Protein AF-A0A836UK76-F1 (afdb_m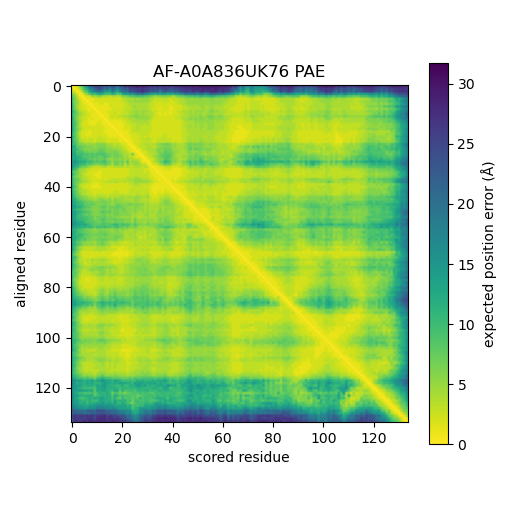onomer)

Structure (mmCIF, N/CA/C/O backbone):
data_AF-A0A836UK76-F1
#
_entry.id   AF-A0A836UK76-F1
#
loop_
_atom_site.group_PDB
_atom_site.id
_atom_site.type_symbol
_atom_site.label_atom_id
_atom_site.label_alt_id
_atom_site.label_comp_id
_atom_site.label_asym_id
_atom_site.label_entity_id
_atom_site.label_seq_id
_atom_site.pdbx_PDB_ins_code
_atom_site.Cartn_x
_atom_site.Cartn_y
_atom_site.Cartn_z
_atom_site.occupancy
_atom_site.B_iso_or_equiv
_atom_site.auth_seq_id
_atom_site.auth_comp_id
_atom_site.auth_asym_id
_atom_site.auth_atom_id
_atom_site.pdbx_PDB_model_num
ATOM 1 N N . MET A 1 1 ? -21.803 -0.994 19.051 1.00 41.84 1 MET A N 1
ATOM 2 C CA . MET A 1 1 ? -21.238 0.201 18.397 1.00 41.84 1 MET A CA 1
ATOM 3 C C . MET A 1 1 ? -21.220 -0.091 16.909 1.00 41.84 1 MET A C 1
ATOM 5 O O . MET A 1 1 ? -20.835 -1.196 16.556 1.00 41.84 1 MET A O 1
ATOM 9 N N . SER A 1 2 ? -21.736 0.802 16.064 1.00 45.09 2 SER A N 1
ATOM 10 C CA . SER A 1 2 ? -21.633 0.633 14.608 1.00 45.09 2 SER A CA 1
ATOM 11 C C . SER A 1 2 ? -20.154 0.729 14.245 1.00 45.09 2 SER A C 1
ATOM 13 O O . SER A 1 2 ? -19.569 1.778 14.497 1.00 45.09 2 SER A O 1
ATOM 15 N N . SER A 1 3 ? -19.536 -0.333 13.718 1.00 60.28 3 SER A N 1
ATOM 16 C CA . SER A 1 3 ? -18.217 -0.175 13.099 1.00 60.28 3 SER A CA 1
ATOM 17 C C . SER A 1 3 ? -18.402 0.738 11.891 1.00 60.28 3 SER A C 1
ATOM 19 O O . SER A 1 3 ? -19.298 0.490 11.080 1.00 60.28 3 SER A O 1
ATOM 21 N N . ALA A 1 4 ? -17.623 1.811 11.793 1.00 74.50 4 ALA A N 1
ATOM 22 C CA . ALA A 1 4 ? -17.610 2.618 10.583 1.00 74.50 4 ALA A CA 1
ATOM 23 C C . ALA A 1 4 ? -17.170 1.722 9.417 1.00 74.50 4 ALA A C 1
ATOM 25 O O . ALA A 1 4 ? -16.197 0.976 9.533 1.00 74.50 4 ALA A O 1
ATOM 26 N N . LEU A 1 5 ? -17.944 1.729 8.335 1.00 86.31 5 LEU A N 1
ATOM 27 C CA . LEU A 1 5 ? -17.587 1.041 7.105 1.00 86.31 5 LEU A CA 1
ATOM 28 C C . LEU A 1 5 ? -16.644 1.963 6.328 1.00 86.31 5 LEU A C 1
ATOM 30 O O . LEU A 1 5 ? -17.054 3.058 5.952 1.00 86.31 5 LEU A O 1
ATOM 34 N N . TYR A 1 6 ? -15.400 1.530 6.131 1.00 91.88 6 TYR A N 1
ATOM 35 C CA . TYR A 1 6 ? -14.467 2.162 5.199 1.00 91.88 6 TYR A CA 1
ATOM 36 C C . TYR A 1 6 ? -14.493 1.396 3.876 1.00 91.88 6 TYR A C 1
ATOM 38 O O . TYR A 1 6 ? -14.349 0.171 3.871 1.00 91.88 6 TYR A O 1
ATOM 46 N N . GLU A 1 7 ? -14.676 2.111 2.770 1.00 93.31 7 GLU A N 1
ATOM 47 C CA . GLU A 1 7 ? -14.701 1.565 1.413 1.00 93.31 7 GLU A CA 1
ATOM 48 C C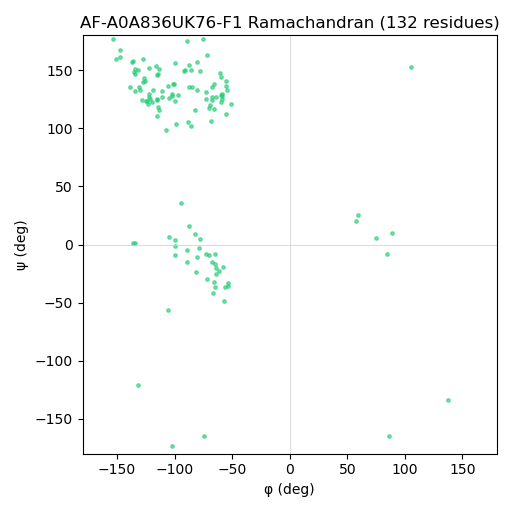 . GLU A 1 7 ? -13.947 2.512 0.480 1.00 93.31 7 GLU A C 1
ATOM 50 O O . GLU A 1 7 ? -14.139 3.725 0.535 1.00 93.31 7 GLU A O 1
ATOM 55 N N . CYS A 1 8 ? -13.111 1.955 -0.392 1.00 94.19 8 CYS A N 1
ATOM 56 C CA . CYS A 1 8 ? -12.438 2.689 -1.455 1.00 94.19 8 CYS A CA 1
ATOM 57 C C . CYS A 1 8 ? -12.243 1.781 -2.675 1.00 94.19 8 CYS A C 1
ATOM 59 O O . CYS A 1 8 ? -12.263 0.550 -2.564 1.00 94.19 8 CYS A O 1
ATOM 61 N N . THR A 1 9 ? -12.008 2.389 -3.833 1.00 94.44 9 THR A N 1
ATOM 62 C CA . THR A 1 9 ? -11.461 1.718 -5.020 1.00 94.44 9 THR A CA 1
ATOM 63 C C . THR A 1 9 ? -10.178 2.433 -5.424 1.00 94.44 9 THR A C 1
ATOM 65 O O . THR A 1 9 ? -10.028 3.618 -5.162 1.00 94.44 9 THR A O 1
ATOM 68 N N . PHE A 1 10 ? -9.236 1.740 -6.059 1.00 92.88 10 PHE A N 1
ATOM 69 C CA . PHE A 1 10 ? -7.967 2.354 -6.481 1.00 92.88 10 PHE A CA 1
ATOM 70 C C . PHE A 1 10 ? -8.043 3.009 -7.870 1.00 92.88 10 PHE A C 1
ATOM 72 O O . PHE A 1 10 ? -7.020 3.321 -8.474 1.00 92.88 10 PHE A O 1
ATOM 79 N N . GLU A 1 11 ? -9.260 3.237 -8.363 1.00 93.44 11 GLU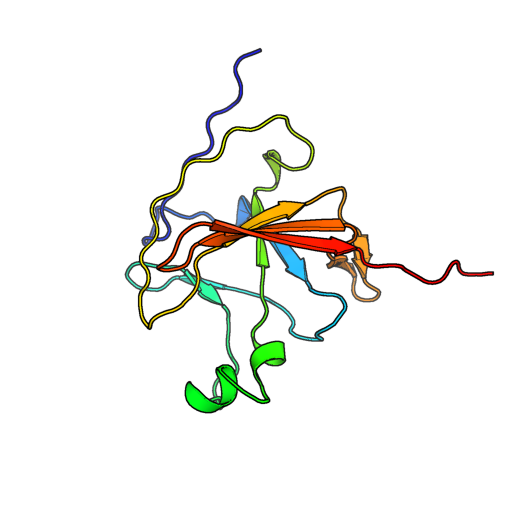 A N 1
ATOM 80 C CA . GLU A 1 11 ? -9.538 3.998 -9.577 1.00 93.44 11 GLU A CA 1
ATOM 81 C C . GLU A 1 11 ? -9.493 5.512 -9.287 1.00 93.44 11 GLU A C 1
ATOM 83 O O . GLU A 1 11 ? -9.730 5.937 -8.148 1.00 93.44 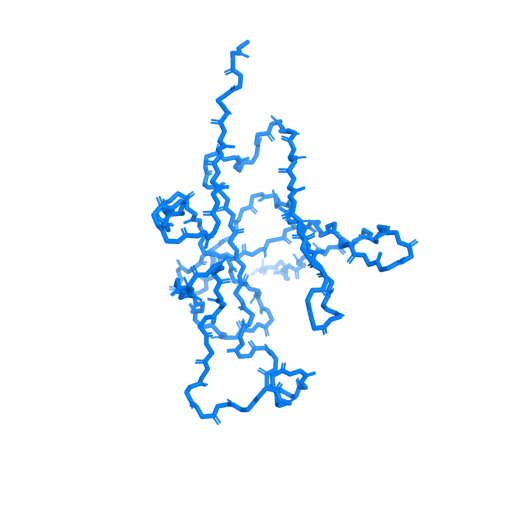11 GLU A O 1
ATOM 88 N N . PRO A 1 12 ? -9.258 6.362 -10.303 1.00 94.62 12 PRO A N 1
ATOM 89 C CA . PRO A 1 12 ? -9.272 7.810 -10.149 1.00 94.62 12 PRO A CA 1
ATOM 90 C C . PRO A 1 12 ? -10.542 8.329 -9.459 1.00 94.62 12 PRO A C 1
ATOM 92 O O . PRO A 1 12 ? -11.658 8.159 -9.945 1.00 94.62 12 PRO A O 1
ATOM 95 N N . GLY A 1 13 ? -10.361 9.005 -8.322 1.00 94.62 13 GLY A N 1
ATOM 96 C CA . GLY A 1 13 ? -11.449 9.567 -7.513 1.00 94.62 13 GLY A CA 1
ATOM 97 C C . GLY A 1 13 ? -12.107 8.591 -6.530 1.00 94.62 13 GLY A C 1
ATOM 98 O O . GLY A 1 13 ? -12.899 9.037 -5.703 1.00 94.62 13 GLY A O 1
ATOM 99 N N . GLY A 1 14 ? -11.775 7.297 -6.584 1.00 94.62 14 GLY A N 1
ATOM 100 C CA . GLY A 1 14 ? -12.214 6.287 -5.614 1.00 94.62 14 GLY A CA 1
ATOM 101 C C . GLY A 1 14 ? -11.278 6.120 -4.413 1.00 94.62 14 GLY A C 1
ATOM 102 O O . GLY A 1 14 ? -11.672 5.528 -3.405 1.00 94.62 14 GLY A O 1
ATOM 103 N N . TRP A 1 15 ? -10.058 6.655 -4.514 1.00 95.00 15 TRP A N 1
ATOM 104 C CA . TRP A 1 15 ? -9.022 6.615 -3.487 1.00 95.00 15 TRP A CA 1
ATOM 105 C C . TRP A 1 15 ? -8.650 8.031 -3.041 1.00 95.00 15 TRP A C 1
ATOM 107 O O . TRP A 1 15 ? -8.425 8.921 -3.864 1.00 95.00 15 TRP A O 1
ATOM 117 N N . ASN A 1 16 ? -8.575 8.228 -1.726 1.00 94.44 16 ASN A N 1
ATOM 118 C CA . ASN A 1 16 ? -8.064 9.443 -1.108 1.00 94.44 16 ASN A CA 1
ATOM 119 C C . ASN A 1 16 ? -6.790 9.106 -0.330 1.00 94.44 16 ASN A C 1
ATOM 121 O O . ASN A 1 16 ? -6.858 8.463 0.714 1.00 94.44 16 ASN A O 1
ATOM 125 N N . GLU A 1 17 ? -5.643 9.581 -0.812 1.00 93.56 17 GLU A N 1
ATOM 126 C CA . GLU A 1 17 ? -4.336 9.373 -0.175 1.00 93.56 17 GLU A CA 1
ATOM 127 C C . GLU A 1 17 ? -4.325 9.803 1.302 1.00 93.56 17 GLU A C 1
ATOM 129 O O . GLU A 1 17 ? -3.689 9.154 2.125 1.00 93.56 17 GLU A O 1
ATOM 134 N N . GLY A 1 18 ? -5.088 10.842 1.664 1.00 93.81 18 GLY A N 1
ATOM 135 C CA . GLY A 1 18 ? -5.144 11.363 3.033 1.00 93.81 18 GLY A CA 1
ATOM 136 C C . GLY A 1 18 ? -5.780 10.426 4.067 1.00 93.81 18 GLY A C 1
ATOM 137 O O . GLY A 1 18 ? -5.607 10.656 5.262 1.00 93.81 18 GLY A O 1
ATOM 138 N N . ASP A 1 19 ? -6.487 9.378 3.635 1.00 94.56 19 ASP A N 1
ATOM 139 C CA . ASP A 1 19 ? -7.047 8.363 4.539 1.00 94.56 19 ASP A CA 1
ATOM 140 C C . ASP A 1 19 ? -5.992 7.324 4.968 1.00 94.56 19 ASP A C 1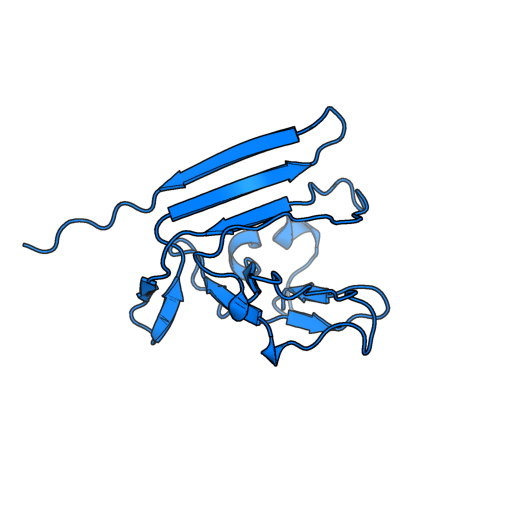
ATOM 142 O O . ASP A 1 19 ? -6.233 6.497 5.856 1.00 94.56 19 ASP A O 1
ATOM 146 N N . TRP A 1 20 ? -4.827 7.336 4.314 1.00 94.62 20 TRP A N 1
ATOM 147 C CA . TRP A 1 20 ? -3.802 6.311 4.432 1.00 94.62 20 TRP A CA 1
ATOM 148 C C . TRP A 1 20 ? -2.526 6.864 5.064 1.00 94.62 20 TRP A C 1
ATOM 150 O O . TRP A 1 20 ? -2.136 8.013 4.877 1.00 94.62 20 TRP A O 1
ATOM 160 N N . ILE A 1 21 ? -1.852 6.007 5.823 1.00 92.81 21 ILE A N 1
ATOM 161 C CA . ILE A 1 21 ? -0.546 6.265 6.416 1.00 92.81 21 ILE A CA 1
ATOM 162 C C . ILE A 1 21 ? 0.492 5.535 5.582 1.00 92.81 21 ILE A C 1
ATOM 164 O O . ILE A 1 21 ? 0.391 4.323 5.379 1.00 92.81 21 ILE A O 1
ATOM 168 N N . GLU A 1 22 ? 1.514 6.265 5.154 1.00 92.62 22 GLU A N 1
ATOM 169 C CA . GLU A 1 22 ? 2.711 5.678 4.566 1.00 92.62 22 GLU A CA 1
ATOM 170 C C . GLU A 1 22 ? 3.545 4.999 5.642 1.00 92.62 22 GLU A C 1
ATOM 172 O O . GLU A 1 22 ? 3.894 5.616 6.652 1.00 92.62 22 GLU A O 1
ATOM 177 N N . VAL A 1 23 ? 3.851 3.718 5.430 1.00 90.00 23 VAL A N 1
ATOM 178 C CA . VAL A 1 23 ? 4.629 2.910 6.365 1.00 90.00 23 VAL A CA 1
ATOM 179 C C . VAL A 1 23 ? 5.833 2.316 5.660 1.00 90.00 23 VAL A C 1
ATOM 181 O O . VAL A 1 23 ? 5.723 1.591 4.669 1.00 90.00 23 VAL A O 1
ATOM 184 N N . ARG A 1 24 ? 7.008 2.607 6.209 1.00 85.62 24 ARG A N 1
ATOM 185 C CA . ARG A 1 24 ? 8.289 2.178 5.660 1.00 85.62 24 ARG A CA 1
ATOM 186 C C . ARG A 1 24 ? 8.717 0.843 6.258 1.00 85.62 24 ARG A C 1
ATOM 188 O O . ARG A 1 24 ? 8.424 0.522 7.414 1.00 85.62 24 ARG A O 1
ATOM 195 N N . SER A 1 25 ? 9.440 0.060 5.460 1.00 78.88 25 SER A N 1
ATOM 196 C CA . SER A 1 25 ? 10.191 -1.078 5.984 1.00 78.88 25 SER A CA 1
ATOM 197 C C . SER A 1 25 ? 11.497 -0.564 6.588 1.00 78.88 25 SER A C 1
ATOM 199 O O . SER A 1 25 ? 12.218 0.162 5.902 1.00 78.88 25 SER A O 1
ATOM 201 N N . PRO A 1 26 ? 11.882 -0.997 7.801 1.00 76.44 26 PRO A N 1
ATOM 202 C CA . PRO A 1 26 ? 13.177 -0.640 8.386 1.00 76.44 26 PRO A CA 1
ATOM 203 C C . PRO A 1 26 ? 14.365 -1.216 7.595 1.00 76.44 26 PRO A C 1
ATOM 205 O O . PRO A 1 26 ? 15.520 -0.911 7.881 1.00 76.44 26 PRO A O 1
ATOM 208 N N . ARG A 1 27 ? 14.095 -2.087 6.615 1.00 78.50 27 ARG A N 1
ATOM 209 C CA . ARG A 1 27 ? 15.096 -2.703 5.747 1.00 78.50 27 ARG A CA 1
ATOM 210 C C . ARG A 1 27 ? 15.533 -1.797 4.593 1.00 78.50 27 ARG A C 1
ATOM 212 O O . ARG A 1 27 ? 16.617 -2.019 4.057 1.00 78.50 27 ARG A O 1
ATOM 219 N N . TRP A 1 28 ? 14.703 -0.836 4.185 1.00 80.94 28 TRP A N 1
ATOM 220 C CA . TRP A 1 28 ? 14.884 -0.107 2.930 1.00 80.94 28 TRP A CA 1
ATOM 221 C C . TRP A 1 28 ? 14.779 1.407 3.113 1.00 80.94 28 TRP A C 1
ATOM 223 O O . TRP A 1 28 ? 13.831 1.911 3.705 1.00 80.94 28 TRP A O 1
ATOM 233 N N . ASP A 1 29 ? 15.703 2.144 2.495 1.00 77.25 29 ASP A N 1
ATOM 234 C CA . ASP A 1 29 ? 15.737 3.611 2.544 1.00 77.25 29 ASP A CA 1
ATOM 235 C C . ASP A 1 29 ? 14.784 4.284 1.537 1.00 77.25 29 ASP A C 1
ATOM 237 O O . ASP A 1 29 ? 14.809 5.506 1.385 1.00 77.25 29 ASP A O 1
ATOM 241 N N . HIS A 1 30 ? 13.910 3.526 0.866 1.00 80.31 30 HIS A N 1
ATOM 242 C CA . HIS A 1 30 ? 12.951 4.088 -0.084 1.00 80.31 30 HIS A CA 1
ATOM 243 C C . HIS A 1 30 ? 12.041 5.121 0.608 1.00 80.31 30 HIS A C 1
ATOM 245 O O . HIS A 1 30 ? 11.473 4.801 1.657 1.00 80.31 30 HIS A O 1
ATOM 251 N N . PRO A 1 31 ? 11.913 6.352 0.072 1.00 71.19 31 PRO A N 1
ATOM 252 C CA . PRO A 1 31 ? 11.157 7.425 0.716 1.00 71.19 31 PRO A CA 1
ATOM 253 C C . PRO A 1 31 ? 9.647 7.198 0.722 1.00 71.19 31 PRO A C 1
ATOM 255 O O . PRO A 1 31 ? 8.963 7.979 1.361 1.00 71.19 31 PRO A O 1
ATOM 258 N N . GLY A 1 32 ? 9.148 6.183 0.013 1.00 80.19 32 GLY A N 1
ATOM 259 C CA . GLY A 1 32 ? 7.726 5.919 -0.131 1.00 80.19 32 GLY A CA 1
ATOM 260 C C . GLY A 1 32 ? 7.082 6.701 -1.275 1.00 80.19 32 GLY A C 1
ATOM 261 O O . GLY A 1 32 ? 7.737 7.257 -2.170 1.00 80.19 32 GLY A O 1
ATOM 262 N N . GLY A 1 33 ? 5.761 6.731 -1.225 1.00 87.94 33 GLY A N 1
ATOM 263 C CA . GLY A 1 33 ? 4.897 7.459 -2.127 1.00 87.94 33 GLY A CA 1
ATOM 264 C C . GLY A 1 33 ? 4.189 6.561 -3.121 1.00 87.94 33 GLY A C 1
ATOM 265 O O . GLY A 1 33 ? 4.687 5.511 -3.543 1.00 87.94 33 GLY A O 1
ATOM 266 N N . TRP A 1 34 ? 3.028 7.043 -3.543 1.00 92.06 34 TRP A N 1
ATOM 267 C CA . TRP A 1 34 ? 2.202 6.378 -4.532 1.00 92.06 34 TRP A CA 1
ATOM 268 C C . TRP A 1 34 ? 1.831 7.321 -5.663 1.00 92.06 34 TRP A C 1
ATOM 270 O O . TRP A 1 34 ? 1.931 8.545 -5.557 1.00 92.06 34 TRP A O 1
ATOM 280 N N . LEU A 1 35 ? 1.456 6.725 -6.784 1.00 92.38 35 LEU A N 1
ATOM 281 C CA . LEU A 1 35 ? 1.015 7.412 -7.982 1.00 92.38 35 LEU A CA 1
ATOM 282 C C . LEU A 1 35 ? -0.325 6.810 -8.389 1.00 92.38 35 LEU A C 1
ATOM 284 O O . LEU A 1 35 ? -0.433 5.597 -8.578 1.00 92.38 35 LEU A O 1
ATOM 288 N N . GLN A 1 36 ? -1.336 7.664 -8.527 1.00 94.88 36 GLN A N 1
ATOM 289 C CA . GLN A 1 36 ? -2.602 7.270 -9.130 1.00 94.88 36 GLN A CA 1
ATOM 290 C C . GLN A 1 36 ? -2.374 6.973 -10.618 1.00 94.88 36 GLN A C 1
ATOM 292 O O . GLN A 1 36 ? -1.890 7.833 -11.356 1.00 94.88 36 GLN A O 1
ATOM 297 N N . GLN A 1 37 ? -2.742 5.768 -11.043 1.00 93.69 37 GLN A N 1
ATOM 298 C CA . GLN A 1 37 ? -2.777 5.326 -12.438 1.00 93.69 37 GLN A CA 1
ATOM 299 C C . GLN A 1 37 ? -4.228 5.329 -12.949 1.00 93.69 37 GLN A C 1
ATOM 301 O O . GLN A 1 37 ? -5.136 5.804 -12.264 1.00 93.69 37 GLN A O 1
ATOM 306 N N . GLU A 1 38 ? -4.455 4.827 -14.164 1.00 92.69 38 GLU A N 1
ATOM 307 C CA . GLU A 1 38 ? -5.783 4.818 -14.798 1.00 92.69 38 GLU A CA 1
ATOM 308 C C . GLU A 1 38 ? -6.803 3.941 -14.054 1.00 92.69 38 GLU A C 1
ATOM 310 O O . GLU A 1 38 ? -7.965 4.322 -13.947 1.00 92.69 38 GLU A O 1
ATOM 315 N N . ASP A 1 39 ? -6.368 2.806 -13.509 1.00 90.25 39 ASP A N 1
ATOM 316 C CA . ASP A 1 39 ? -7.223 1.791 -12.878 1.00 90.25 39 ASP A CA 1
ATOM 317 C C . ASP A 1 39 ? -6.660 1.241 -11.552 1.00 90.25 39 ASP A C 1
ATOM 319 O O . ASP A 1 39 ? -7.264 0.370 -10.925 1.00 90.25 39 ASP A O 1
ATOM 323 N N . HIS A 1 40 ? -5.509 1.745 -11.102 1.00 91.62 40 HIS A N 1
ATOM 324 C CA . HIS A 1 40 ? -4.856 1.308 -9.870 1.00 91.62 40 HIS A CA 1
ATOM 325 C C . HIS A 1 40 ? -3.983 2.406 -9.254 1.00 91.62 40 HIS A C 1
ATOM 327 O O . HIS A 1 40 ? -3.790 3.485 -9.813 1.00 91.62 40 HIS A O 1
ATOM 333 N N . VAL A 1 41 ? -3.403 2.100 -8.098 1.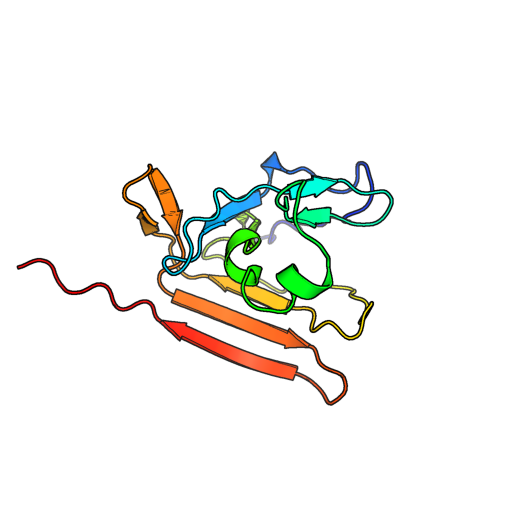00 92.19 41 VAL A N 1
ATOM 334 C CA . VAL A 1 41 ? -2.353 2.897 -7.464 1.00 92.19 41 VAL A CA 1
ATOM 335 C C . VAL A 1 41 ? -1.054 2.103 -7.527 1.00 92.19 41 VAL A C 1
ATOM 337 O O . VAL A 1 41 ? -1.034 0.916 -7.205 1.00 92.19 41 VAL A O 1
ATOM 340 N N . SER A 1 42 ? 0.033 2.745 -7.950 1.00 90.12 42 SER A N 1
ATOM 341 C CA . SER A 1 42 ? 1.362 2.133 -8.003 1.00 90.12 42 SER A CA 1
ATOM 342 C C . SER A 1 42 ? 2.303 2.799 -7.009 1.00 90.12 42 SER A 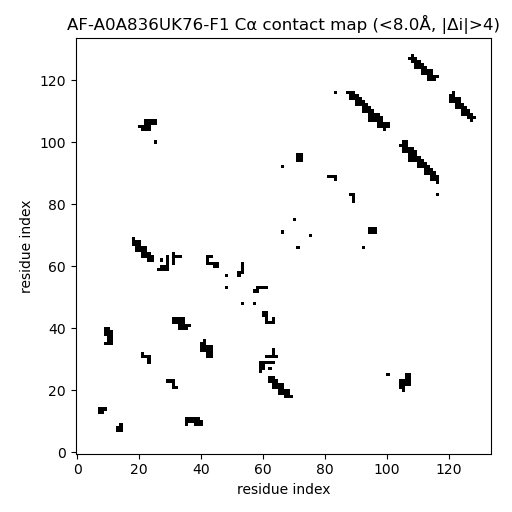C 1
ATOM 344 O O . SER A 1 42 ? 2.209 4.003 -6.766 1.00 90.12 42 SER A O 1
ATOM 346 N N . ASN A 1 43 ? 3.284 2.056 -6.503 1.00 89.12 43 ASN A N 1
ATOM 347 C CA . ASN A 1 43 ? 4.388 2.666 -5.769 1.00 89.12 43 ASN A CA 1
ATOM 348 C C . ASN A 1 43 ? 5.142 3.637 -6.680 1.00 89.12 43 ASN A C 1
ATOM 350 O O . ASN A 1 43 ? 5.249 3.435 -7.895 1.00 89.12 43 ASN A O 1
ATOM 354 N N . ARG A 1 44 ? 5.679 4.703 -6.095 1.00 88.88 44 ARG A N 1
ATOM 355 C CA . ARG A 1 44 ? 6.635 5.553 -6.791 1.00 88.88 44 ARG A CA 1
ATOM 356 C C . ARG A 1 44 ? 7.911 4.749 -7.017 1.00 88.88 44 ARG A C 1
ATOM 358 O O . ARG A 1 44 ? 8.486 4.209 -6.079 1.00 88.88 44 ARG A O 1
ATOM 365 N N . VAL A 1 45 ? 8.373 4.701 -8.259 1.00 86.06 45 VAL A N 1
ATOM 366 C CA . VAL A 1 45 ? 9.616 4.016 -8.631 1.00 86.06 45 VAL A CA 1
ATOM 367 C C . VAL A 1 45 ? 10.635 5.024 -9.170 1.00 86.06 45 VAL A C 1
ATOM 369 O O . VAL A 1 45 ? 10.230 6.080 -9.671 1.00 86.06 45 VAL A O 1
ATOM 372 N N . PRO A 1 46 ? 11.949 4.755 -9.068 1.00 86.12 46 PRO A N 1
ATOM 373 C CA . PRO A 1 46 ? 12.961 5.589 -9.707 1.00 86.12 46 PRO A CA 1
ATOM 374 C C . PRO A 1 46 ? 12.707 5.717 -11.214 1.00 86.12 46 PRO A C 1
ATOM 376 O O . PRO A 1 46 ? 12.426 4.730 -11.890 1.00 86.12 46 PRO A O 1
ATOM 379 N N . ALA A 1 47 ? 12.831 6.931 -11.756 1.00 86.69 47 ALA A N 1
ATOM 380 C CA . ALA A 1 47 ? 12.538 7.207 -13.168 1.00 86.69 47 ALA A CA 1
ATOM 381 C C . ALA A 1 47 ? 13.484 6.492 -14.153 1.00 86.69 47 ALA A C 1
ATOM 383 O O . ALA A 1 47 ? 13.186 6.410 -15.342 1.00 86.69 47 ALA A O 1
ATOM 384 N N . ASP A 1 48 ? 14.630 6.016 -13.667 1.00 89.50 48 ASP A N 1
ATOM 385 C CA . ASP A 1 48 ? 15.657 5.320 -14.436 1.00 89.50 48 ASP A CA 1
ATOM 386 C C . ASP A 1 48 ? 15.604 3.790 -14.286 1.00 89.50 48 ASP A C 1
ATOM 388 O O . ASP A 1 48 ? 16.422 3.100 -14.890 1.00 89.50 48 ASP A O 1
ATOM 392 N N . ALA A 1 49 ? 14.682 3.253 -13.481 1.00 85.12 49 ALA A N 1
ATOM 393 C CA . ALA A 1 49 ? 14.587 1.822 -13.234 1.00 85.12 49 ALA A CA 1
ATOM 394 C C . ALA A 1 49 ? 13.761 1.103 -14.306 1.00 85.12 49 ALA A C 1
ATOM 396 O O . ALA A 1 49 ? 12.670 1.532 -14.686 1.00 85.12 49 ALA A O 1
ATOM 397 N N . THR A 1 50 ? 14.263 -0.041 -14.765 1.00 85.94 50 THR A N 1
ATOM 398 C CA . THR A 1 50 ? 13.512 -0.959 -15.628 1.00 85.94 50 THR A CA 1
ATOM 399 C C . THR A 1 50 ? 12.693 -1.948 -14.798 1.00 85.94 50 THR A C 1
ATOM 401 O O . THR A 1 50 ? 13.062 -2.289 -13.676 1.00 85.94 50 THR A O 1
ATOM 404 N N . ALA A 1 51 ? 11.602 -2.481 -15.358 1.00 81.88 51 ALA A N 1
ATOM 405 C CA . ALA A 1 51 ? 10.762 -3.463 -14.663 1.00 81.88 51 ALA A CA 1
ATOM 406 C C . ALA A 1 51 ? 11.546 -4.706 -14.187 1.00 81.88 51 ALA A C 1
ATOM 408 O O . ALA A 1 51 ? 11.285 -5.221 -13.102 1.00 81.88 51 ALA A O 1
ATOM 409 N N . GLU A 1 52 ? 12.533 -5.166 -14.962 1.00 83.44 52 GLU A N 1
ATOM 410 C CA . GLU A 1 52 ? 13.371 -6.318 -14.604 1.00 83.44 52 GLU A CA 1
ATOM 411 C C . GLU A 1 52 ? 14.254 -6.032 -13.380 1.00 83.44 52 GLU A C 1
ATOM 413 O O . GLU A 1 52 ? 14.347 -6.859 -12.473 1.00 83.44 52 GLU A O 1
ATOM 418 N N . GLU A 1 53 ? 14.852 -4.841 -13.297 1.00 83.62 53 GLU A N 1
ATOM 419 C CA . GLU A 1 53 ? 15.673 -4.446 -12.146 1.00 83.62 53 GLU A CA 1
ATOM 420 C C . GLU A 1 53 ? 14.849 -4.330 -10.860 1.00 83.62 53 GLU A C 1
ATOM 422 O O . GLU A 1 53 ? 15.354 -4.625 -9.772 1.00 83.62 53 GLU A O 1
ATOM 427 N N . MET A 1 54 ? 13.576 -3.941 -10.988 1.00 81.25 54 MET A N 1
ATOM 428 C CA . MET A 1 54 ? 12.637 -3.826 -9.868 1.00 81.25 54 MET A CA 1
ATOM 429 C C . MET A 1 54 ? 12.196 -5.179 -9.323 1.00 81.25 54 MET A C 1
ATOM 431 O O . MET A 1 54 ? 11.977 -5.309 -8.122 1.00 81.25 54 MET A O 1
ATOM 435 N N . LEU A 1 55 ? 12.157 -6.205 -10.171 1.00 76.81 55 LEU A N 1
ATOM 436 C CA . LEU A 1 55 ? 11.944 -7.589 -9.744 1.00 76.81 55 LEU A CA 1
ATOM 437 C C . LEU A 1 55 ? 13.216 -8.243 -9.175 1.00 76.81 55 LEU A C 1
ATOM 439 O O . LEU A 1 55 ? 13.171 -9.389 -8.727 1.00 76.81 55 LEU A O 1
ATOM 443 N N . GLY A 1 56 ? 14.348 -7.534 -9.182 1.00 78.88 56 GLY A N 1
ATOM 444 C CA . GLY A 1 56 ? 15.638 -8.044 -8.735 1.00 78.88 56 GLY A CA 1
ATOM 445 C C . GLY A 1 56 ? 16.359 -7.092 -7.773 1.00 78.88 56 GLY A C 1
ATOM 446 O O . GLY A 1 56 ? 15.853 -6.807 -6.686 1.00 78.88 56 GLY A O 1
ATOM 447 N N . PRO A 1 57 ? 17.579 -6.635 -8.110 1.00 79.50 57 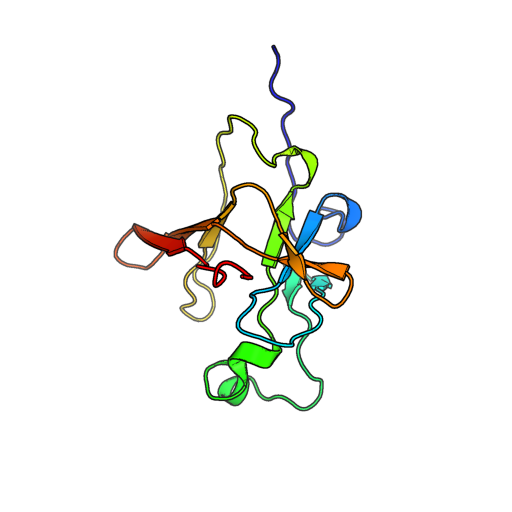PRO A N 1
ATOM 448 C CA . PRO A 1 57 ? 18.483 -5.984 -7.160 1.00 79.50 57 PRO A CA 1
ATOM 449 C C . PRO A 1 57 ? 17.959 -4.657 -6.604 1.00 79.50 57 PRO A C 1
ATOM 451 O O . PRO A 1 57 ? 18.346 -4.273 -5.503 1.00 79.50 57 PRO A O 1
ATOM 454 N N . ARG A 1 58 ? 17.084 -3.968 -7.343 1.00 84.00 58 ARG A N 1
ATOM 455 C C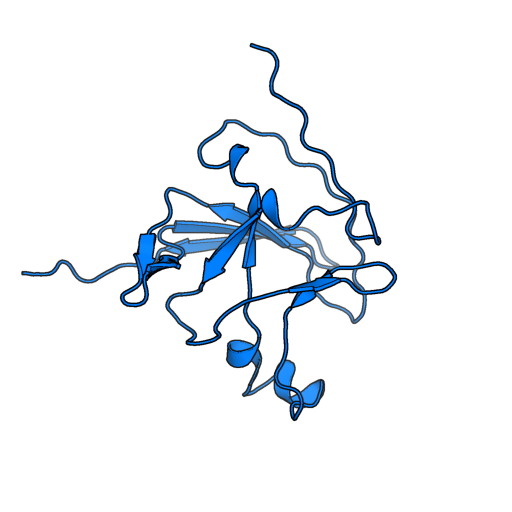A . ARG A 1 58 ? 16.567 -2.651 -6.967 1.00 84.00 58 ARG A CA 1
ATOM 456 C C . ARG A 1 58 ? 15.178 -2.715 -6.330 1.00 84.00 58 ARG A C 1
ATOM 458 O O . ARG A 1 58 ? 14.630 -1.671 -6.005 1.00 84.00 58 ARG A O 1
ATOM 465 N N . GLY A 1 59 ? 14.602 -3.899 -6.093 1.00 80.44 59 GLY A N 1
ATOM 466 C CA . GLY A 1 59 ? 13.244 -4.023 -5.536 1.00 80.44 59 GLY A CA 1
ATOM 467 C C . GLY A 1 59 ? 13.033 -3.246 -4.227 1.00 80.44 59 GLY A C 1
ATOM 468 O O . GLY A 1 59 ? 11.998 -2.606 -4.040 1.00 80.44 59 GLY A O 1
ATOM 469 N N . GLY A 1 60 ? 14.057 -3.188 -3.366 1.00 80.31 60 GLY A N 1
ATOM 470 C CA . GLY A 1 60 ? 14.037 -2.391 -2.134 1.00 80.31 60 GLY A CA 1
ATOM 471 C C . GLY A 1 60 ? 13.874 -0.879 -2.350 1.00 80.31 60 GLY A C 1
ATOM 472 O O . GLY A 1 60 ? 13.364 -0.194 -1.472 1.00 80.31 60 GLY A O 1
ATOM 473 N N . GLU A 1 61 ? 14.225 -0.354 -3.527 1.00 84.06 61 GLU A N 1
ATOM 474 C CA . GLU A 1 61 ? 14.049 1.058 -3.903 1.00 84.06 61 GLU A CA 1
ATOM 475 C C . GLU A 1 61 ? 12.610 1.409 -4.298 1.00 84.06 61 GLU A C 1
ATOM 477 O O . GLU A 1 61 ? 12.366 2.528 -4.741 1.00 84.06 61 GLU A O 1
ATOM 482 N N . THR A 1 62 ? 11.668 0.474 -4.180 1.00 78.06 62 THR A N 1
ATOM 483 C CA . THR A 1 62 ? 10.251 0.681 -4.533 1.00 78.06 62 THR A CA 1
ATOM 484 C C . THR A 1 62 ? 9.288 0.156 -3.489 1.00 78.06 62 THR A C 1
ATOM 486 O O . THR A 1 62 ? 8.073 0.214 -3.680 1.00 78.06 62 THR A O 1
ATOM 489 N N . TYR A 1 63 ? 9.813 -0.390 -2.391 1.00 81.19 63 TYR A N 1
ATOM 490 C CA . TYR A 1 63 ? 8.970 -0.904 -1.331 1.00 81.19 63 TYR A CA 1
ATOM 491 C C . TYR A 1 63 ? 8.262 0.266 -0.647 1.00 81.19 63 TYR A C 1
ATOM 493 O O . TYR A 1 63 ? 8.872 1.006 0.123 1.00 81.19 63 TYR A O 1
ATOM 501 N N . SER A 1 64 ? 6.972 0.406 -0.922 1.00 83.88 64 SER A N 1
ATOM 502 C CA . SER A 1 64 ? 6.061 1.299 -0.222 1.00 83.88 64 SER A CA 1
ATOM 503 C C . SER A 1 64 ? 4.855 0.489 0.230 1.00 83.88 64 SER A C 1
ATOM 505 O O . SER A 1 64 ? 4.384 -0.389 -0.498 1.00 83.88 64 SER A O 1
ATOM 507 N N . SER A 1 65 ? 4.379 0.770 1.438 1.00 88.81 65 SER A N 1
ATOM 508 C CA . SER A 1 65 ? 3.213 0.127 2.030 1.00 88.81 65 SER A CA 1
ATOM 509 C C . SER A 1 65 ? 2.315 1.177 2.667 1.00 88.81 65 SER A C 1
ATOM 511 O O . SER A 1 65 ? 2.802 2.177 3.197 1.00 88.81 65 SER A O 1
ATOM 513 N N . MET A 1 66 ? 1.006 0.940 2.623 1.00 91.69 66 MET A N 1
ATOM 514 C CA . MET A 1 66 ? -0.009 1.850 3.145 1.00 91.69 66 MET A CA 1
ATOM 515 C C . MET A 1 66 ? -0.953 1.146 4.115 1.00 91.69 66 MET A C 1
ATOM 517 O O . MET A 1 66 ? -1.333 -0.005 3.901 1.00 91.69 66 MET A O 1
ATOM 521 N N . LEU A 1 67 ? -1.366 1.858 5.164 1.00 93.12 67 LEU A N 1
ATOM 522 C CA . LEU A 1 67 ? -2.381 1.406 6.121 1.00 93.12 67 LEU A CA 1
ATOM 523 C C . LEU A 1 67 ? -3.499 2.442 6.239 1.00 93.12 67 LEU A C 1
ATOM 525 O O . LEU A 1 67 ? -3.215 3.633 6.289 1.00 93.12 67 LEU A O 1
ATOM 529 N N . VAL A 1 68 ? -4.755 2.007 6.342 1.00 93.50 68 VAL A N 1
ATOM 530 C CA . VAL A 1 68 ? -5.880 2.922 6.603 1.00 93.50 68 VAL A CA 1
ATOM 531 C C . VAL A 1 68 ? -5.760 3.462 8.028 1.00 93.50 68 VAL A C 1
ATOM 533 O O . VAL A 1 68 ? -5.775 2.681 8.984 1.00 93.50 68 VAL A O 1
ATOM 536 N N . ALA A 1 69 ? -5.651 4.784 8.171 1.00 90.88 69 ALA A N 1
ATOM 537 C CA . ALA A 1 69 ? -5.325 5.436 9.440 1.00 90.88 69 ALA A CA 1
ATOM 538 C C . ALA A 1 69 ? -6.319 5.082 10.556 1.00 90.88 69 ALA A C 1
ATOM 540 O O . ALA A 1 69 ? -5.927 4.644 11.639 1.00 90.88 69 ALA A O 1
ATOM 541 N N . ASP A 1 70 ? -7.612 5.192 10.251 1.00 88.12 70 ASP A N 1
ATOM 542 C CA . ASP A 1 70 ? -8.705 5.017 11.212 1.00 88.12 70 ASP A CA 1
ATOM 543 C C . ASP A 1 70 ? -8.937 3.557 11.636 1.00 88.12 70 ASP A C 1
ATOM 545 O O . ASP A 1 70 ? -9.726 3.293 12.546 1.00 88.12 70 ASP A O 1
ATOM 549 N N . LEU A 1 71 ? -8.264 2.593 10.996 1.00 87.44 71 LEU A N 1
ATOM 550 C CA . LEU A 1 71 ? -8.405 1.169 11.310 1.00 87.44 71 LEU A CA 1
ATOM 551 C C . LEU A 1 71 ? -7.277 0.630 12.199 1.00 87.44 71 LEU A C 1
ATOM 553 O O . LEU A 1 71 ? -7.381 -0.496 12.688 1.00 87.44 71 LEU A O 1
ATOM 557 N N . LEU A 1 72 ? -6.212 1.395 12.452 1.00 86.12 72 LEU A N 1
ATOM 558 C CA . LEU A 1 72 ? -5.101 0.920 13.279 1.00 86.12 72 LEU A CA 1
ATOM 559 C C . LEU A 1 72 ? -5.558 0.548 14.698 1.00 86.12 72 LEU A C 1
ATOM 561 O O . LEU A 1 72 ? -6.101 1.365 15.439 1.00 86.12 72 LEU A O 1
ATOM 565 N N . GLY A 1 73 ? -5.308 -0.707 15.084 1.00 80.88 73 GLY A N 1
ATOM 566 C CA . GLY A 1 73 ? -5.675 -1.245 16.398 1.00 80.88 73 GLY A CA 1
ATOM 567 C C . GLY A 1 73 ? -7.167 -1.552 16.586 1.00 80.88 73 GLY A C 1
ATOM 568 O O . GLY A 1 73 ? -7.564 -1.910 17.694 1.00 80.88 73 GLY A O 1
ATOM 569 N N . ALA A 1 74 ? -7.990 -1.429 15.541 1.00 85.50 74 ALA A N 1
ATOM 570 C CA . ALA A 1 74 ? -9.414 -1.737 15.602 1.00 85.50 74 ALA A CA 1
ATOM 571 C C . ALA A 1 74 ? -9.710 -3.227 15.351 1.00 85.50 74 ALA A C 1
ATOM 573 O O . ALA A 1 74 ? -9.042 -3.894 14.558 1.00 85.50 74 ALA A O 1
ATOM 574 N N . ASP A 1 75 ? -10.792 -3.726 15.954 1.00 87.31 75 ASP A N 1
ATOM 575 C CA . ASP A 1 75 ? -11.406 -4.987 15.538 1.00 87.31 75 ASP A CA 1
ATOM 576 C C . ASP A 1 75 ? -12.070 -4.791 14.170 1.00 87.31 75 ASP A C 1
ATOM 578 O O . ASP A 1 75 ? -13.012 -4.007 14.029 1.00 87.31 75 ASP A O 1
ATOM 582 N N . MET A 1 76 ? -11.595 -5.512 13.153 1.00 86.88 76 MET A N 1
ATOM 583 C CA . MET A 1 76 ? -12.022 -5.287 11.773 1.00 86.88 76 MET A CA 1
ATOM 584 C C . MET A 1 76 ? -12.297 -6.578 11.004 1.00 86.88 76 MET A C 1
ATOM 586 O O . MET A 1 76 ? -11.770 -7.653 11.295 1.00 86.88 76 MET A O 1
ATOM 590 N N . ARG A 1 77 ? -13.111 -6.444 9.955 1.00 88.75 77 ARG A N 1
ATOM 591 C CA . ARG A 1 77 ? -13.271 -7.444 8.900 1.00 88.75 77 ARG A CA 1
ATOM 592 C C . ARG A 1 77 ? -12.948 -6.782 7.572 1.00 88.75 77 ARG A C 1
ATOM 594 O O . ARG A 1 77 ? -13.626 -5.839 7.185 1.00 88.75 77 ARG A O 1
ATOM 601 N N . VAL A 1 78 ? -11.959 -7.322 6.871 1.00 88.94 78 VAL A N 1
ATOM 602 C CA . VAL A 1 78 ? -11.528 -6.819 5.564 1.00 88.94 78 VAL A CA 1
ATOM 603 C C . VAL A 1 78 ? -12.101 -7.704 4.461 1.00 88.94 78 VAL A C 1
ATOM 605 O O . VAL A 1 78 ? -12.108 -8.932 4.572 1.00 88.94 78 VAL A O 1
ATOM 608 N N . ARG A 1 79 ? -12.578 -7.076 3.387 1.00 90.31 79 ARG A N 1
ATOM 609 C CA . ARG A 1 79 ? -12.921 -7.725 2.121 1.00 90.31 79 ARG A CA 1
ATOM 610 C C . ARG A 1 79 ? -12.247 -6.938 1.006 1.00 90.31 79 ARG A C 1
ATOM 612 O O . ARG A 1 79 ? -12.352 -5.721 0.984 1.00 90.31 79 ARG A O 1
ATOM 619 N N . THR A 1 80 ? -11.594 -7.635 0.087 1.00 88.25 80 THR A N 1
ATOM 620 C CA . THR A 1 80 ? -10.960 -7.033 -1.090 1.00 88.25 80 THR A CA 1
ATOM 621 C C . THR A 1 80 ? -11.258 -7.867 -2.334 1.00 88.25 80 THR A C 1
ATOM 623 O O . THR A 1 80 ? -11.603 -9.048 -2.226 1.00 88.25 80 THR A O 1
ATOM 626 N N . CYS A 1 81 ? -11.149 -7.243 -3.502 1.00 87.12 81 CYS A N 1
ATOM 627 C CA . CYS A 1 81 ? -11.129 -7.891 -4.805 1.00 87.12 81 CYS A CA 1
ATOM 628 C C . CYS A 1 81 ? -9.793 -7.528 -5.454 1.00 87.12 81 CYS A C 1
ATOM 630 O O . CYS A 1 81 ? -9.490 -6.347 -5.586 1.00 87.12 81 CYS A O 1
ATOM 632 N N . ALA A 1 82 ? -8.997 -8.529 -5.816 1.00 85.00 82 ALA A N 1
ATOM 633 C CA . ALA A 1 82 ? -7.666 -8.339 -6.381 1.00 85.00 82 ALA A CA 1
ATOM 634 C C . ALA A 1 82 ? -7.474 -9.243 -7.602 1.00 85.00 82 ALA A C 1
ATOM 636 O O . ALA A 1 82 ? -8.065 -10.325 -7.677 1.00 85.00 82 ALA A O 1
ATOM 637 N N . SER A 1 83 ? -6.644 -8.799 -8.540 1.00 83.06 83 SER A N 1
ATOM 638 C CA . SER A 1 83 ? -6.175 -9.570 -9.691 1.00 83.06 83 SER A CA 1
ATOM 639 C C . SER A 1 83 ? -4.770 -10.124 -9.433 1.00 83.06 83 SER A C 1
ATOM 641 O O . SER A 1 83 ? -4.005 -9.582 -8.639 1.00 83.06 83 SER A O 1
ATOM 643 N N . PHE A 1 84 ? -4.417 -11.204 -10.129 1.00 81.75 84 PHE A N 1
ATOM 644 C CA . PHE A 1 84 ? -3.058 -11.764 -10.155 1.00 81.75 84 PHE A CA 1
ATOM 645 C C . PHE A 1 84 ? -2.267 -11.236 -11.358 1.00 81.75 84 PHE A C 1
ATOM 647 O O . PHE A 1 84 ? -1.507 -11.976 -11.995 1.00 81.75 84 PHE A O 1
ATOM 654 N N . ASP A 1 85 ? -2.489 -9.972 -11.726 1.00 81.06 85 ASP A N 1
ATOM 655 C CA . ASP A 1 85 ? -1.830 -9.379 -12.884 1.00 81.06 85 ASP A CA 1
ATOM 656 C C . ASP A 1 85 ? -0.310 -9.520 -12.756 1.00 81.06 85 ASP A C 1
ATOM 658 O O . ASP A 1 85 ? 0.268 -9.452 -11.668 1.00 81.06 85 ASP A O 1
ATOM 662 N N . PHE A 1 86 ? 0.339 -9.815 -13.882 1.00 74.50 86 PHE A N 1
ATOM 663 C CA . PHE A 1 86 ? 1.781 -10.078 -13.954 1.00 74.50 86 PHE A CA 1
ATOM 664 C C . PHE A 1 86 ? 2.284 -11.227 -13.059 1.00 74.50 86 PHE A C 1
ATOM 666 O O . PHE A 1 86 ? 3.481 -11.317 -12.797 1.00 74.50 86 PHE A O 1
ATOM 673 N N . ARG A 1 87 ? 1.397 -12.143 -12.635 1.00 70.25 87 ARG A N 1
ATOM 674 C CA . ARG A 1 87 ? 1.700 -13.242 -11.695 1.00 70.25 87 ARG A CA 1
ATOM 675 C C . ARG A 1 87 ? 2.215 -12.754 -10.338 1.00 70.25 87 ARG A C 1
ATOM 677 O O . ARG A 1 87 ? 2.950 -13.473 -9.659 1.00 70.25 87 ARG A O 1
ATOM 684 N N . MET A 1 88 ? 1.849 -11.534 -9.960 1.00 75.69 88 MET A N 1
ATOM 685 C CA . MET A 1 88 ? 2.157 -10.987 -8.645 1.00 75.69 88 MET A CA 1
ATOM 686 C C . MET A 1 88 ? 1.302 -11.666 -7.572 1.00 75.69 88 MET A C 1
ATOM 688 O O . MET A 1 88 ? 0.298 -12.307 -7.878 1.00 75.69 88 MET A O 1
ATOM 692 N N . ALA A 1 89 ? 1.709 -11.529 -6.310 1.00 82.31 89 ALA A N 1
ATOM 693 C CA . ALA A 1 89 ? 1.007 -12.084 -5.160 1.00 82.31 89 ALA A CA 1
ATOM 694 C C . ALA A 1 89 ? 0.330 -10.946 -4.371 1.00 82.31 89 ALA A C 1
ATOM 696 O O . ALA A 1 89 ? 1.013 -10.257 -3.608 1.00 82.31 89 ALA A O 1
ATOM 697 N N . PRO A 1 90 ? -0.981 -10.690 -4.567 1.00 86.81 90 PRO A N 1
ATOM 698 C CA . PRO A 1 90 ? -1.693 -9.650 -3.833 1.00 86.81 90 PRO A CA 1
ATOM 699 C C . PRO A 1 90 ? -1.644 -9.914 -2.332 1.00 86.81 90 PRO A C 1
ATOM 701 O O . PRO A 1 90 ? -1.733 -11.063 -1.900 1.00 86.81 90 PRO A O 1
ATOM 704 N N . LEU A 1 91 ? -1.551 -8.858 -1.529 1.00 88.69 91 LEU A N 1
ATOM 705 C CA . LEU A 1 91 ? -1.399 -8.986 -0.084 1.00 88.69 91 LEU A CA 1
ATOM 706 C C . LEU A 1 91 ? -2.301 -8.026 0.691 1.00 88.69 91 LEU A C 1
ATOM 708 O O . LEU A 1 91 ? -2.614 -6.929 0.234 1.00 88.69 91 LEU A O 1
ATOM 712 N N . ILE A 1 92 ? -2.728 -8.467 1.875 1.00 90.25 92 ILE A N 1
ATOM 713 C CA . ILE A 1 92 ? -3.405 -7.646 2.885 1.00 90.25 92 ILE A CA 1
ATOM 714 C C . ILE A 1 92 ? -2.491 -7.583 4.103 1.00 90.25 92 ILE A C 1
ATOM 716 O O . ILE A 1 92 ? -2.136 -8.627 4.655 1.00 90.25 92 ILE A O 1
ATOM 720 N N . VAL A 1 93 ? -2.148 -6.373 4.540 1.00 90.62 93 VAL A N 1
ATOM 721 C CA . VAL A 1 93 ? -1.281 -6.157 5.702 1.00 90.62 93 VAL A CA 1
ATOM 722 C C . VAL A 1 93 ? -2.110 -5.769 6.920 1.00 90.62 93 VAL A C 1
ATOM 724 O O . VAL A 1 93 ? -2.915 -4.842 6.868 1.00 90.62 93 VAL A O 1
ATOM 727 N N . PHE A 1 94 ? -1.873 -6.458 8.033 1.00 90.56 94 PHE A N 1
ATOM 728 C CA . PHE A 1 94 ? -2.343 -6.072 9.360 1.00 90.56 94 PHE A CA 1
ATOM 729 C C . PHE A 1 94 ? -1.142 -5.668 10.197 1.00 90.56 94 PHE A C 1
ATOM 731 O O . PHE A 1 94 ? -0.192 -6.436 10.322 1.00 90.56 94 PHE A O 1
ATOM 738 N N . ALA A 1 95 ? -1.188 -4.482 10.790 1.00 90.62 95 ALA A N 1
ATOM 739 C CA . ALA A 1 95 ? -0.097 -3.971 11.605 1.00 90.62 95 ALA A CA 1
ATOM 740 C C . ALA A 1 95 ? -0.521 -3.819 13.063 1.00 90.62 95 ALA A C 1
ATOM 742 O O . ALA A 1 95 ? -1.662 -3.451 13.356 1.00 90.62 95 ALA A O 1
ATOM 743 N N . GLY A 1 96 ? 0.427 -4.058 13.967 1.00 87.88 96 GLY A N 1
ATOM 744 C CA . GLY A 1 96 ? 0.345 -3.556 15.332 1.00 87.88 96 GLY A CA 1
ATOM 745 C C . GLY A 1 96 ? 0.626 -2.046 15.401 1.00 87.88 96 GLY A C 1
ATOM 746 O O . GLY A 1 96 ? 0.624 -1.354 14.379 1.00 87.88 96 GLY A O 1
ATOM 747 N N . PRO A 1 97 ? 0.899 -1.511 16.604 1.00 89.00 97 PRO A N 1
ATOM 748 C CA . PRO A 1 97 ? 1.333 -0.127 16.765 1.00 89.00 97 PRO A CA 1
ATOM 749 C C . PRO A 1 97 ? 2.573 0.190 15.916 1.00 89.00 97 PRO A C 1
ATOM 751 O O . PRO A 1 97 ? 3.557 -0.554 15.929 1.00 89.00 97 PRO A O 1
ATOM 754 N N . LEU A 1 98 ? 2.527 1.314 15.199 1.00 91.00 98 LEU A N 1
ATOM 755 C CA . LEU A 1 98 ? 3.633 1.778 14.363 1.00 91.00 98 LEU A CA 1
ATOM 756 C C . LEU A 1 98 ? 4.741 2.425 15.200 1.00 91.00 98 LEU A C 1
ATOM 758 O O . LEU A 1 98 ? 4.502 3.026 16.250 1.00 91.00 98 LEU A O 1
ATOM 762 N N . GLY A 1 99 ? 5.972 2.292 14.715 1.00 90.62 99 GLY A N 1
ATOM 763 C CA . GLY A 1 99 ? 7.124 3.051 15.175 1.00 90.62 99 GLY A CA 1
ATOM 764 C C . GLY A 1 99 ? 7.290 4.356 14.408 1.00 90.62 99 GLY A C 1
ATOM 765 O O . GLY A 1 99 ? 6.590 4.602 13.430 1.00 90.62 99 GLY A O 1
ATOM 766 N N . ILE A 1 100 ? 8.262 5.155 14.841 1.00 90.44 100 ILE A N 1
ATOM 767 C CA . ILE A 1 100 ? 8.772 6.304 14.096 1.00 90.44 100 ILE A CA 1
ATOM 768 C C . ILE A 1 100 ? 10.271 6.081 13.899 1.00 90.44 100 ILE A C 1
ATOM 770 O O . ILE A 1 100 ? 10.978 5.805 14.876 1.00 90.44 100 ILE A O 1
ATOM 774 N N . ASP A 1 101 ? 10.727 6.169 12.653 1.00 86.06 101 ASP A N 1
ATOM 775 C CA . ASP A 1 101 ? 12.133 6.029 12.285 1.00 86.06 101 ASP A CA 1
ATOM 776 C C . ASP A 1 101 ? 12.944 7.293 12.650 1.00 86.06 101 ASP A C 1
ATOM 778 O O . ASP A 1 101 ? 12.423 8.308 13.121 1.00 86.06 101 ASP A O 1
ATOM 782 N N . ARG A 1 102 ? 14.262 7.260 12.418 1.00 85.25 102 ARG A N 1
ATOM 783 C CA . ARG A 1 102 ? 15.150 8.409 12.697 1.00 85.25 102 ARG A CA 1
ATOM 784 C C . ARG A 1 102 ? 14.849 9.648 11.843 1.00 85.25 102 ARG A C 1
ATOM 786 O O . ARG A 1 102 ? 15.282 10.739 12.206 1.00 85.25 102 ARG A O 1
ATOM 793 N N . GLY A 1 103 ? 14.173 9.477 10.710 1.00 84.81 103 GLY A N 1
ATOM 794 C CA . GLY A 1 103 ? 13.751 10.540 9.802 1.00 84.81 103 GLY A CA 1
ATOM 795 C C . GLY A 1 103 ? 12.370 11.115 10.124 1.00 84.81 103 GLY A C 1
ATOM 796 O O . GLY A 1 103 ? 11.978 12.093 9.493 1.00 84.81 103 GLY A O 1
ATOM 797 N N . GLY A 1 104 ? 11.658 10.554 11.107 1.00 88.19 104 GLY A N 1
ATOM 798 C CA . GLY A 1 104 ? 10.307 10.969 11.477 1.00 88.19 104 GLY A CA 1
ATOM 799 C C . GLY A 1 104 ? 9.193 10.259 10.702 1.00 88.19 104 GLY A C 1
ATOM 800 O O . GLY A 1 104 ? 8.041 10.671 10.818 1.00 88.19 104 GLY A O 1
ATOM 801 N N . TYR A 1 105 ? 9.506 9.216 9.931 1.00 88.50 105 TYR A N 1
ATOM 802 C CA . TYR A 1 105 ? 8.528 8.455 9.152 1.00 88.50 105 TYR A CA 1
ATOM 803 C C . TYR A 1 105 ? 7.968 7.280 9.949 1.00 88.50 105 TYR A C 1
ATOM 805 O O . TYR A 1 105 ? 8.663 6.699 10.785 1.00 88.50 105 TYR A O 1
ATOM 813 N N . SER A 1 106 ? 6.724 6.894 9.666 1.00 91.56 106 SER A N 1
ATOM 814 C CA . SER A 1 106 ? 6.127 5.705 10.275 1.00 91.56 106 SER A CA 1
ATOM 815 C C . SER A 1 106 ? 6.820 4.435 9.779 1.00 91.56 106 SER A C 1
ATOM 817 O O . SER A 1 106 ? 7.033 4.263 8.579 1.00 91.56 106 SER A O 1
ATOM 819 N N . GLU A 1 107 ? 7.126 3.513 10.689 1.00 90.31 107 GLU A N 1
ATOM 820 C CA . GLU A 1 107 ? 7.755 2.227 10.362 1.00 90.31 107 GLU A CA 1
ATOM 821 C C . GLU A 1 107 ? 7.037 1.050 11.028 1.00 90.31 107 GLU A C 1
ATOM 823 O O . GLU A 1 107 ? 6.466 1.170 12.120 1.00 90.31 107 GLU A O 1
ATOM 828 N N . TYR A 1 108 ? 7.081 -0.114 10.378 1.00 88.38 108 TYR A N 1
ATOM 829 C CA . TYR A 1 108 ? 6.572 -1.347 10.972 1.00 88.38 108 TYR A CA 1
ATOM 830 C C . TYR A 1 108 ? 7.406 -1.771 12.189 1.00 88.38 108 TYR A C 1
ATOM 832 O O . TYR A 1 108 ? 8.635 -1.765 12.156 1.00 88.38 108 TYR A O 1
ATOM 840 N N . ARG A 1 109 ? 6.719 -2.212 13.250 1.00 86.94 109 ARG A N 1
ATOM 841 C CA . ARG A 1 109 ? 7.313 -2.946 14.385 1.00 86.94 109 ARG A CA 1
ATOM 842 C C . ARG A 1 109 ? 6.946 -4.425 14.307 1.00 86.94 109 ARG A C 1
ATOM 844 O O . ARG A 1 109 ? 7.807 -5.295 14.246 1.00 86.94 109 ARG A O 1
ATOM 851 N N . GLU A 1 110 ? 5.648 -4.690 14.257 1.00 88.00 110 GLU A N 1
ATOM 852 C CA . GLU A 1 110 ? 5.060 -6.014 14.082 1.00 88.00 110 GLU A CA 1
ATOM 853 C C . GLU A 1 110 ? 3.958 -5.913 13.033 1.00 88.00 110 GLU A C 1
ATOM 855 O O . GLU A 1 110 ? 3.113 -5.011 13.095 1.00 88.00 110 GLU A O 1
ATOM 860 N N . HIS A 1 111 ? 3.972 -6.831 12.069 1.00 89.94 111 HIS A N 1
ATOM 861 C CA . HIS A 1 111 ? 2.907 -6.938 11.085 1.00 89.94 111 HIS A CA 1
ATOM 862 C C . HIS A 1 111 ? 2.735 -8.371 10.575 1.00 89.94 111 HIS A C 1
ATOM 864 O O . HIS A 1 111 ? 3.612 -9.231 10.692 1.00 89.94 111 HIS A O 1
ATOM 870 N N . VAL A 1 112 ? 1.551 -8.616 10.024 1.00 90.06 112 VAL A N 1
ATOM 871 C CA . VAL A 1 112 ? 1.158 -9.863 9.381 1.00 90.06 112 VAL A CA 1
ATOM 872 C C . VAL A 1 112 ? 0.749 -9.546 7.958 1.00 90.06 112 VAL A C 1
ATOM 874 O O . VAL A 1 112 ? -0.112 -8.696 7.732 1.00 90.06 112 VAL A O 1
ATOM 877 N N . GLU A 1 113 ? 1.310 -10.285 7.014 1.00 90.12 113 GLU A N 1
ATOM 878 C CA . GLU A 1 113 ? 0.905 -10.239 5.618 1.00 90.12 113 GLU A CA 1
ATOM 879 C C . GLU A 1 113 ? 0.088 -11.488 5.285 1.00 90.12 113 GLU A C 1
ATOM 881 O O . GLU A 1 113 ? 0.511 -12.629 5.511 1.00 90.12 113 GLU A O 1
ATOM 886 N N . ILE A 1 114 ? -1.112 -11.277 4.750 1.00 88.94 114 ILE A N 1
ATOM 887 C CA . ILE A 1 114 ? -1.926 -12.329 4.146 1.00 88.94 114 ILE A CA 1
ATOM 888 C C . ILE A 1 114 ? -1.724 -12.238 2.641 1.00 88.94 114 ILE A C 1
ATOM 890 O O . ILE A 1 114 ? -2.286 -11.356 1.998 1.00 88.94 114 ILE A O 1
ATOM 894 N N . VAL A 1 115 ? -0.926 -13.151 2.099 1.00 87.75 115 VAL A N 1
ATOM 895 C CA . VAL A 1 115 ? -0.520 -13.177 0.695 1.00 87.75 115 VAL A CA 1
ATOM 896 C C . VAL A 1 115 ? -1.379 -14.184 -0.065 1.00 87.75 115 VAL A C 1
ATOM 898 O O . VAL A 1 115 ? -1.449 -15.363 0.292 1.00 87.75 115 VAL A O 1
ATOM 901 N N . LEU A 1 116 ? -2.038 -13.717 -1.118 1.00 84.81 116 LEU A N 1
ATOM 902 C CA . LEU A 1 116 ? -2.807 -14.529 -2.050 1.00 84.81 116 LEU A CA 1
ATOM 903 C C . LEU A 1 116 ? -1.874 -15.041 -3.149 1.00 84.81 116 LEU A C 1
ATOM 905 O O . LEU A 1 116 ? -1.069 -14.286 -3.691 1.00 84.81 116 LEU A O 1
ATOM 909 N N . PHE A 1 117 ? -1.991 -16.317 -3.500 1.00 80.19 117 PHE A N 1
ATOM 910 C CA . PHE A 1 117 ? -1.267 -16.919 -4.619 1.00 80.19 117 PHE A CA 1
ATOM 911 C C . PHE A 1 117 ? -2.119 -18.012 -5.272 1.00 80.19 117 PHE A C 1
ATOM 913 O O . PHE A 1 117 ? -3.118 -18.449 -4.702 1.00 80.19 117 PHE A O 1
ATOM 920 N N . ASP A 1 118 ? -1.717 -18.468 -6.458 1.00 68.56 118 ASP A N 1
ATOM 921 C CA . ASP A 1 118 ? -2.519 -19.375 -7.292 1.00 68.56 118 ASP A CA 1
ATOM 922 C C . ASP A 1 118 ? -2.905 -20.709 -6.611 1.00 68.56 118 ASP A C 1
ATOM 924 O O . ASP A 1 118 ? -3.864 -21.352 -7.036 1.00 68.56 118 ASP A O 1
ATOM 928 N N . GLU A 1 119 ? -2.217 -21.127 -5.539 1.00 72.56 119 GLU A N 1
ATOM 929 C CA . GLU A 1 119 ? -2.543 -22.354 -4.786 1.00 72.56 119 GLU A CA 1
ATOM 930 C C . GLU A 1 119 ? -3.223 -22.093 -3.426 1.00 72.56 119 GLU A C 1
ATOM 932 O O . GLU A 1 119 ? -3.458 -23.031 -2.661 1.00 72.56 119 GLU A O 1
ATOM 937 N N . GLY A 1 120 ? -3.576 -20.841 -3.107 1.00 72.50 120 GLY A N 1
ATOM 938 C CA . GLY A 1 120 ? -4.334 -20.492 -1.905 1.00 72.50 120 GLY A CA 1
ATOM 939 C C . GLY A 1 120 ? -3.830 -19.244 -1.178 1.00 72.50 120 GLY A C 1
ATOM 940 O O . GLY A 1 120 ? -3.632 -18.186 -1.771 1.00 72.50 120 GLY A O 1
ATOM 941 N N . ILE A 1 121 ? -3.697 -19.347 0.149 1.00 76.06 121 ILE A N 1
ATOM 942 C CA . ILE A 1 121 ? -3.342 -18.229 1.035 1.00 76.06 121 ILE A CA 1
ATOM 943 C C . ILE A 1 121 ? -2.100 -18.596 1.847 1.00 76.06 121 ILE A C 1
ATOM 945 O O . ILE A 1 121 ? -2.122 -19.570 2.599 1.00 76.06 121 ILE A O 1
ATOM 949 N N . ASN A 1 122 ? -1.053 -17.778 1.747 1.00 76.50 122 ASN A N 1
ATOM 950 C CA . ASN A 1 122 ? 0.118 -17.825 2.618 1.00 76.50 122 ASN A CA 1
ATOM 951 C C . ASN A 1 122 ? 0.010 -16.737 3.692 1.00 76.50 122 ASN A C 1
ATOM 953 O O . ASN A 1 122 ? -0.400 -15.612 3.418 1.00 76.50 122 ASN A O 1
ATOM 957 N N . ARG A 1 123 ? 0.375 -17.069 4.934 1.00 75.06 123 ARG A N 1
ATOM 958 C CA . ARG A 1 123 ? 0.420 -16.114 6.052 1.00 75.06 123 ARG A CA 1
ATOM 959 C C . ARG A 1 123 ? 1.865 -15.938 6.489 1.00 75.06 123 ARG A C 1
ATOM 961 O O . ARG A 1 123 ? 2.463 -16.897 6.976 1.00 75.06 123 ARG A O 1
ATOM 968 N N . PHE A 1 124 ? 2.390 -14.730 6.338 1.00 72.69 124 PHE A N 1
ATOM 969 C CA . PHE A 1 124 ? 3.725 -14.360 6.793 1.00 72.69 124 PHE A CA 1
ATOM 970 C C . PHE A 1 124 ? 3.626 -13.482 8.041 1.00 72.69 124 PHE A C 1
ATOM 972 O O . PHE A 1 124 ? 2.779 -12.595 8.123 1.00 72.69 124 PHE A O 1
ATOM 979 N N . TYR A 1 125 ? 4.475 -13.771 9.026 1.00 75.19 125 TYR A N 1
ATOM 980 C CA . TYR A 1 125 ? 4.608 -12.988 10.252 1.00 75.19 125 TYR A CA 1
ATOM 981 C C . TYR A 1 125 ? 6.000 -12.380 10.270 1.00 75.19 125 TYR A C 1
ATOM 983 O O . TYR A 1 125 ? 6.985 -13.121 10.193 1.00 75.19 125 TYR A O 1
ATOM 991 N N . GLU A 1 126 ? 6.081 -11.062 10.406 1.00 70.44 126 GLU A N 1
ATOM 992 C CA . GLU A 1 126 ? 7.351 -10.362 10.523 1.00 70.44 126 GLU A CA 1
ATOM 993 C C . GLU A 1 126 ? 7.402 -9.571 11.832 1.00 70.44 126 GLU A C 1
ATOM 995 O O . GLU A 1 126 ? 6.535 -8.751 12.146 1.00 70.44 126 GLU A O 1
ATOM 1000 N N . PHE A 1 127 ? 8.455 -9.847 12.604 1.00 68.19 127 PHE A N 1
ATOM 1001 C CA . PHE A 1 127 ? 8.762 -9.175 13.858 1.00 68.19 127 PHE A CA 1
ATOM 1002 C C . PHE A 1 127 ? 10.064 -8.405 13.690 1.00 68.19 127 PHE A C 1
ATOM 1004 O O . PHE A 1 127 ? 11.123 -9.000 13.472 1.00 68.19 127 PHE A O 1
ATOM 1011 N N . VAL A 1 128 ? 10.003 -7.086 13.843 1.00 64.31 128 VAL A N 1
ATOM 1012 C CA . VAL A 1 128 ? 11.193 -6.244 13.870 1.00 64.31 128 VAL A CA 1
ATOM 1013 C C . VAL A 1 128 ? 11.691 -6.174 15.309 1.00 64.31 128 VAL A C 1
ATOM 1015 O O . VAL A 1 128 ? 11.117 -5.506 16.170 1.00 64.31 128 VAL A O 1
ATOM 1018 N N . VAL A 1 129 ? 12.779 -6.889 15.592 1.00 60.28 129 VAL A N 1
ATOM 1019 C CA . VAL A 1 129 ? 13.442 -6.829 16.897 1.00 60.28 129 VAL A CA 1
ATOM 1020 C C . VAL A 1 129 ? 14.424 -5.663 16.885 1.00 60.28 129 VAL A C 1
ATOM 1022 O O . VAL A 1 129 ? 15.526 -5.773 16.348 1.00 60.28 129 VAL A O 1
ATOM 1025 N N . HIS A 1 130 ? 14.044 -4.543 17.498 1.00 55.12 130 HIS A N 1
ATOM 1026 C CA . HIS A 1 130 ? 15.006 -3.482 17.783 1.00 55.12 130 HIS A CA 1
ATOM 1027 C C . HIS A 1 130 ? 15.917 -3.936 18.931 1.00 55.12 130 HIS A C 1
ATOM 1029 O O . HIS A 1 130 ? 15.411 -4.422 19.948 1.00 55.12 130 HIS A O 1
ATOM 1035 N N . PRO A 1 131 ? 17.251 -3.812 18.809 1.00 47.84 131 PRO A N 1
ATOM 1036 C CA . PRO A 1 131 ? 18.126 -4.043 19.946 1.00 47.84 131 PRO A CA 1
ATOM 1037 C C . PRO A 1 131 ? 17.728 -3.074 21.063 1.00 47.84 131 PRO A C 1
ATOM 1039 O O . PRO A 1 131 ? 17.595 -1.876 20.823 1.00 47.84 131 PRO A O 1
ATOM 1042 N N . LEU A 1 132 ? 17.519 -3.601 22.273 1.00 39.97 132 LEU A N 1
ATOM 1043 C CA . LEU A 1 132 ? 17.336 -2.784 23.470 1.00 39.97 132 LEU A CA 1
ATOM 1044 C C . LEU A 1 132 ? 18.548 -1.852 23.581 1.00 39.97 132 LEU A C 1
ATOM 1046 O O . LEU A 1 132 ? 19.670 -2.325 23.788 1.00 39.97 132 LEU A O 1
ATOM 1050 N N . GLU A 1 133 ? 18.336 -0.549 23.398 1.00 49.59 133 GLU A N 1
ATOM 1051 C CA . GLU A 1 133 ? 19.350 0.443 23.740 1.00 49.59 133 GLU A CA 1
ATOM 1052 C C . GLU A 1 133 ? 19.658 0.290 25.239 1.00 49.59 133 GLU A C 1
ATOM 1054 O O . GLU A 1 133 ? 18.748 0.228 26.069 1.00 49.59 133 GLU A O 1
ATOM 1059 N N . LYS A 1 134 ? 20.944 0.103 25.557 1.00 37.38 134 LYS A N 1
ATOM 1060 C CA . LYS A 1 134 ? 21.454 0.012 26.930 1.00 37.38 134 LYS A CA 1
ATOM 1061 C C . LYS A 1 134 ? 21.635 1.392 27.536 1.00 37.38 134 LYS A C 1
ATOM 1063 O O . LYS A 1 134 ? 22.099 2.281 26.790 1.00 37.38 134 LYS A O 1
#

Mean predicted aligned error: 6.61 Å

Radius of gyration: 15.86 Å; Cα contacts (8 Å, |Δi|>4): 205; chains: 1; bounding box: 43×34×43 Å

Foldseek 3Di:
DDDDDDAAFLAVPRDDCVQKAKAAEPVAPAPWDWDRDHRHIAIDAPPPDDPVVCVDDCVSNRDIDIDRPVCAPHDDDDDDDDDCPPVDWDKDKHAHDWDADPVRGTYGQWMWIFTHHPVGTDIDTDHDDDPPDD

Solvent-accessible surface area (backbone atoms only — not comparable to full-atom values): 8561 Å² total; per-residue (Å²): 128,84,76,82,84,86,85,73,42,52,33,78,86,40,54,62,71,86,55,44,39,68,36,34,54,92,88,38,87,34,90,49,56,71,40,84,45,86,71,34,66,42,58,43,61,62,93,85,64,50,76,70,44,45,76,47,92,46,30,55,56,39,52,52,44,75,42,57,56,94,52,67,86,54,94,81,82,89,84,87,88,84,71,58,66,95,77,47,63,50,69,50,78,49,57,59,75,70,42,69,47,98,87,71,44,41,20,69,36,35,39,34,39,44,32,40,48,100,91,50,77,49,78,48,78,50,75,60,81,72,78,80,82,128

Sequence (134 aa):
MSSALYECTFEPGGWNEGDWIEVRSPRWDHPGGWLQQEDHVSNRVPADATAEEMLGPRGGETYSSMLVADLLGADMRVRTCASFDFRMAPLIVFAGPLGIDRGGYSEYREHVEIVLFDEGINRFYEFVVHPLEK

pLDDT: mean 83.22, std 11.64, range [37.38, 95.0]

Nearest PDB structures (foldseek):
  6l19-assembly1_B  TM=5.733E-01  e=6.871E+00  Enterobacter asburiae
  1qz8-assembly1_B  TM=3.196E-01  e=4.067E+00  Severe acute respiratory syndrome-related coronavirus

Secondary structure (DSSP, 8-state):
-PPPPP---SSTTT--GGGEEEEB-TT------EEE-SSSEEE---TT--HHHHTTTTGGGG--EEEEGGGTT-----------GGG---EEEEE-S-EE-TTS-EE-SEEEEEEEETTEEEEEEEE-------